Protein AF-G9L2K5-F1 (afdb_monomer_lite)

Sequence (67 aa):
APTSPAEAPVFNNCWSCRVLSGAGLIGAGGYVYWVARKPMKLGYPPGPGTITQMVIGISIACWGVVI

pLDDT: mean 78.09, std 13.47, range [42.78, 91.56]

Organism: Mustela putorius furo (NCBI:txid9669)

Foldseek 3Di:
DDDDDDPDPPDDVPVVVLLVQLVVLLVQLVVLLVVLCVVVVVVDDRDPVSVVSNVSSVVSNVVSVVD

Structure (mmCIF, N/CA/C/O backbone):
data_AF-G9L2K5-F1
#
_entry.id   AF-G9L2K5-F1
#
loop_
_atom_site.group_PDB
_atom_site.id
_atom_site.type_symbol
_atom_site.label_atom_id
_atom_site.label_alt_id
_atom_site.label_comp_id
_atom_site.label_asym_id
_atom_site.label_entity_id
_atom_site.label_seq_id
_atom_site.pdbx_PDB_ins_code
_atom_site.Cartn_x
_atom_site.Cartn_y
_atom_site.Cartn_z
_atom_site.occupancy
_atom_site.B_iso_or_equiv
_atom_site.auth_seq_id
_atom_site.auth_comp_id
_atom_site.auth_asym_id
_atom_site.auth_atom_id
_atom_site.pdbx_PDB_model_num
ATOM 1 N N . ALA A 1 1 ? 22.862 12.196 -43.142 1.00 42.78 1 ALA A N 1
ATOM 2 C CA . ALA A 1 1 ? 22.302 12.880 -41.959 1.00 42.78 1 ALA A CA 1
ATOM 3 C C . ALA A 1 1 ? 21.514 11.849 -41.164 1.00 42.78 1 ALA A C 1
ATOM 5 O O . ALA A 1 1 ? 20.683 11.193 -41.783 1.00 42.78 1 ALA A O 1
ATOM 6 N N . PRO A 1 2 ? 21.807 11.604 -39.877 1.00 48.03 2 PRO A N 1
ATOM 7 C CA . PRO A 1 2 ? 21.020 10.659 -39.104 1.00 48.03 2 PRO A CA 1
ATOM 8 C C . PRO A 1 2 ? 19.678 11.304 -38.734 1.00 48.03 2 PRO A C 1
ATOM 10 O O . PRO A 1 2 ? 19.610 12.480 -38.379 1.00 48.03 2 PRO A O 1
ATOM 13 N N . THR A 1 3 ? 18.619 10.523 -38.906 1.00 47.91 3 THR A N 1
ATOM 14 C CA . THR A 1 3 ? 17.219 10.837 -38.615 1.00 47.91 3 THR A CA 1
ATOM 15 C C . THR A 1 3 ? 17.033 11.363 -37.190 1.00 47.91 3 THR A C 1
ATOM 17 O O . THR A 1 3 ? 17.628 10.835 -36.253 1.00 47.91 3 THR A O 1
ATOM 20 N N . SER A 1 4 ? 16.196 12.400 -37.059 1.00 52.62 4 SER A N 1
ATOM 21 C CA . SER A 1 4 ? 15.734 13.015 -35.806 1.00 52.62 4 SER A CA 1
ATOM 22 C C . SER A 1 4 ? 15.503 11.967 -34.707 1.00 52.62 4 SER A C 1
ATOM 24 O O . SER A 1 4 ? 14.816 10.982 -34.990 1.00 52.62 4 SER A O 1
ATOM 26 N N . PRO A 1 5 ? 16.018 12.149 -33.473 1.00 50.72 5 PRO A N 1
ATOM 27 C CA . PRO A 1 5 ? 15.754 11.214 -32.390 1.00 50.72 5 PRO A CA 1
ATOM 28 C C . PRO A 1 5 ? 14.252 11.230 -32.117 1.00 50.72 5 PRO A C 1
ATOM 30 O O . PRO A 1 5 ? 13.715 12.208 -31.599 1.00 50.72 5 PRO A O 1
ATOM 33 N N . ALA A 1 6 ? 13.567 10.161 -32.513 1.00 55.44 6 ALA A N 1
ATOM 34 C CA . ALA A 1 6 ? 12.284 9.822 -31.935 1.00 55.44 6 ALA A CA 1
ATOM 35 C C . ALA A 1 6 ? 12.503 9.751 -30.421 1.00 55.44 6 ALA A C 1
ATOM 37 O O . ALA A 1 6 ? 13.412 9.058 -29.968 1.00 55.44 6 ALA A O 1
ATOM 38 N N . GLU A 1 7 ? 11.738 10.558 -29.695 1.00 51.88 7 GLU A N 1
ATOM 39 C CA . GLU A 1 7 ? 11.686 10.693 -28.242 1.00 51.88 7 GLU A CA 1
ATOM 40 C C . GLU A 1 7 ? 12.158 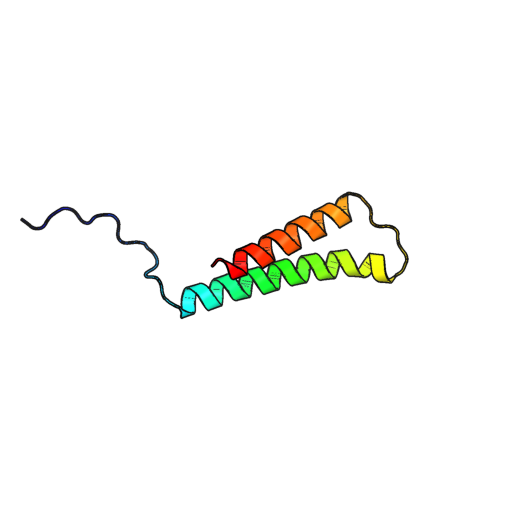9.417 -27.529 1.00 51.88 7 GLU A C 1
ATOM 42 O O . GLU A 1 7 ? 11.452 8.409 -27.483 1.00 51.88 7 GLU A O 1
ATOM 47 N N . ALA A 1 8 ? 13.404 9.424 -27.044 1.00 51.44 8 ALA A N 1
ATOM 48 C CA . ALA A 1 8 ? 13.919 8.311 -26.265 1.00 51.44 8 ALA A CA 1
ATOM 49 C C . ALA A 1 8 ? 12.996 8.156 -25.046 1.00 51.44 8 ALA A C 1
ATOM 51 O O . ALA A 1 8 ? 12.827 9.138 -24.316 1.00 51.44 8 ALA A O 1
ATOM 52 N N . PRO A 1 9 ? 12.373 6.986 -24.806 1.00 57.41 9 PRO A N 1
ATOM 53 C CA . PRO A 1 9 ? 11.562 6.795 -23.615 1.00 57.41 9 PRO A CA 1
ATOM 54 C C . PRO A 1 9 ? 12.462 7.064 -22.408 1.00 57.41 9 PRO A C 1
ATOM 56 O O . PRO A 1 9 ? 13.448 6.362 -22.189 1.00 57.41 9 PRO A O 1
ATOM 59 N N . VAL A 1 10 ? 12.153 8.128 -21.661 1.00 58.09 10 VAL A N 1
ATOM 60 C CA . VAL A 1 10 ? 13.005 8.700 -20.596 1.00 58.09 10 VAL A CA 1
ATOM 61 C C . VAL A 1 10 ? 13.371 7.656 -19.528 1.00 58.09 10 VAL A C 1
ATOM 63 O O . VAL A 1 10 ? 14.390 7.768 -18.855 1.00 58.09 10 VAL A O 1
ATOM 66 N N . PHE A 1 11 ? 12.585 6.584 -19.436 1.00 55.91 11 PHE A N 1
ATOM 67 C CA . PHE A 1 11 ? 12.960 5.338 -18.791 1.00 55.91 11 PHE A CA 1
ATOM 68 C C . PHE A 1 11 ? 13.025 4.224 -19.835 1.00 55.91 11 PHE A C 1
ATOM 70 O O . PHE A 1 11 ? 12.001 3.715 -20.291 1.00 55.91 11 PHE A O 1
ATOM 77 N N . ASN A 1 12 ? 14.240 3.777 -20.152 1.00 52.69 12 ASN A N 1
ATOM 78 C CA . ASN A 1 12 ? 14.442 2.400 -20.590 1.00 52.69 12 ASN A CA 1
ATOM 79 C C . ASN A 1 12 ? 13.694 1.474 -19.613 1.00 52.69 12 ASN A C 1
ATOM 81 O O . ASN A 1 12 ? 13.683 1.745 -18.412 1.00 52.69 12 ASN A O 1
ATOM 85 N N . ASN A 1 13 ? 13.069 0.408 -20.118 1.00 59.47 13 ASN A N 1
ATOM 86 C CA . ASN A 1 13 ? 12.313 -0.603 -19.364 1.00 59.47 13 ASN A CA 1
ATOM 87 C C . ASN A 1 13 ? 13.213 -1.399 -18.390 1.00 59.47 13 ASN A C 1
ATOM 89 O O . ASN A 1 13 ? 13.343 -2.617 -18.482 1.00 59.47 13 ASN A O 1
ATOM 93 N N . CYS A 1 14 ? 13.887 -0.717 -17.470 1.00 71.56 14 CYS A N 1
ATOM 94 C CA . CYS A 1 14 ? 14.730 -1.309 -16.458 1.00 71.56 14 CYS A CA 1
ATOM 95 C C . CYS A 1 14 ? 13.815 -2.039 -15.488 1.00 71.56 14 CYS A C 1
ATOM 97 O O . CYS A 1 14 ? 13.036 -1.420 -14.760 1.00 71.56 14 CYS A O 1
ATOM 99 N N . TRP A 1 15 ? 13.935 -3.361 -15.475 1.00 75.75 15 TRP A N 1
ATOM 100 C CA . TRP A 1 15 ? 13.217 -4.228 -14.553 1.00 75.75 15 TRP A CA 1
ATOM 101 C C . TRP A 1 15 ? 13.352 -3.736 -13.104 1.00 75.75 15 TRP A C 1
ATOM 103 O O . TRP A 1 15 ? 12.359 -3.637 -12.394 1.00 75.75 15 TRP A O 1
ATOM 113 N N . SER A 1 16 ? 14.540 -3.261 -12.711 1.00 76.12 16 SER A N 1
ATOM 114 C CA . SER A 1 16 ? 14.770 -2.643 -11.400 1.00 76.12 16 SER A CA 1
ATOM 115 C C . SER A 1 16 ? 13.930 -1.388 -11.155 1.00 76.12 16 SER A C 1
ATOM 117 O O . SER A 1 16 ? 13.435 -1.197 -10.053 1.00 76.12 16 SER A O 1
ATOM 119 N N . CYS A 1 17 ? 13.740 -0.528 -12.157 1.00 78.88 17 CYS A N 1
ATOM 120 C CA . CYS A 1 17 ? 12.948 0.695 -12.015 1.00 78.88 17 CYS A CA 1
ATOM 121 C C . CYS A 1 17 ? 11.454 0.388 -11.904 1.00 78.88 17 CYS A C 1
ATOM 123 O O . CYS A 1 17 ? 10.761 1.026 -11.120 1.00 78.88 17 CYS A O 1
ATOM 125 N N . ARG A 1 18 ? 10.975 -0.625 -12.633 1.00 77.62 18 ARG A N 1
ATOM 126 C CA . ARG A 1 18 ? 9.591 -1.106 -12.539 1.00 77.62 18 ARG A CA 1
ATOM 127 C C . ARG A 1 18 ? 9.335 -1.739 -11.176 1.00 77.62 18 ARG A C 1
ATOM 129 O O . ARG A 1 18 ? 8.424 -1.321 -10.478 1.00 77.62 18 ARG A O 1
ATOM 136 N N . VAL A 1 19 ? 10.231 -2.620 -10.729 1.00 84.00 19 VAL A N 1
ATOM 137 C CA . VAL A 1 19 ? 10.157 -3.242 -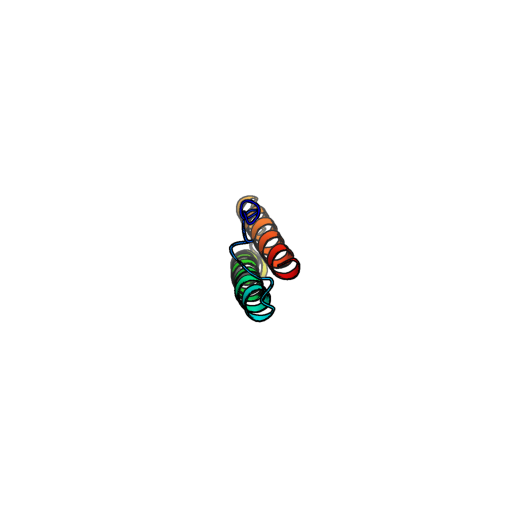9.399 1.00 84.00 19 VAL A CA 1
ATOM 138 C C . VAL A 1 19 ? 10.227 -2.196 -8.283 1.00 84.00 19 VAL A C 1
ATOM 140 O O . VAL A 1 19 ? 9.429 -2.262 -7.355 1.00 84.00 19 VAL A O 1
ATOM 143 N N . LEU A 1 20 ? 11.126 -1.208 -8.362 1.00 85.69 20 LEU A N 1
ATOM 144 C CA . LEU A 1 20 ? 11.241 -0.152 -7.346 1.00 85.69 20 LEU A CA 1
ATOM 145 C C . LEU A 1 20 ? 10.005 0.758 -7.309 1.00 85.69 20 LEU A C 1
ATOM 147 O O . LEU A 1 20 ? 9.449 0.991 -6.234 1.00 85.69 20 LEU A O 1
ATOM 151 N N . SER A 1 21 ? 9.554 1.263 -8.461 1.00 83.38 21 SER A N 1
ATOM 152 C CA . SER A 1 21 ? 8.370 2.128 -8.541 1.00 83.38 21 SER A CA 1
ATOM 153 C C . SER A 1 21 ? 7.081 1.373 -8.200 1.00 83.38 21 SER A C 1
ATOM 155 O O . SER A 1 21 ? 6.264 1.875 -7.429 1.00 83.38 21 SER A O 1
ATOM 157 N N . GLY A 1 22 ? 6.919 0.153 -8.713 1.00 87.00 22 GLY A N 1
ATOM 158 C CA . GLY A 1 22 ? 5.782 -0.726 -8.455 1.00 87.00 22 GLY A CA 1
ATOM 159 C C . GLY A 1 22 ? 5.691 -1.146 -6.989 1.00 87.00 22 GLY A C 1
ATOM 160 O O . GLY A 1 22 ? 4.644 -0.971 -6.366 1.00 87.00 22 GLY A O 1
ATOM 161 N N . ALA A 1 23 ? 6.799 -1.582 -6.375 1.00 88.56 23 ALA A N 1
ATOM 162 C CA . ALA A 1 23 ? 6.829 -1.926 -4.950 1.00 88.56 23 ALA A CA 1
ATOM 163 C C . ALA A 1 23 ? 6.519 -0.717 -4.052 1.00 88.56 23 ALA A C 1
ATOM 165 O O . ALA A 1 23 ? 5.805 -0.860 -3.058 1.00 88.56 23 ALA A O 1
ATOM 166 N N . GLY A 1 24 ? 6.999 0.478 -4.417 1.00 89.75 24 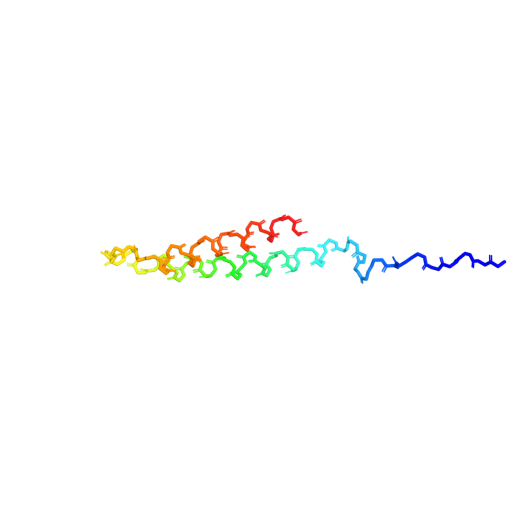GLY A N 1
ATOM 167 C CA . GLY A 1 24 ? 6.656 1.720 -3.722 1.00 89.75 24 GLY A CA 1
ATOM 168 C C . GLY A 1 24 ? 5.154 2.017 -3.761 1.00 89.75 24 GLY A C 1
ATOM 169 O O . GLY A 1 24 ? 4.558 2.330 -2.730 1.00 89.75 24 GLY A O 1
ATOM 170 N N . LEU A 1 25 ? 4.521 1.850 -4.926 1.00 89.44 25 LEU A N 1
ATOM 171 C CA . LEU A 1 25 ? 3.075 2.026 -5.096 1.00 89.44 25 LEU A CA 1
ATOM 172 C C . LEU A 1 25 ? 2.269 0.961 -4.342 1.00 89.44 25 LEU A C 1
ATOM 174 O O . LEU A 1 25 ? 1.299 1.299 -3.666 1.00 89.44 25 LEU A O 1
ATOM 178 N N . ILE A 1 26 ? 2.696 -0.305 -4.381 1.00 91.56 26 ILE A N 1
ATOM 179 C CA . ILE A 1 26 ? 2.076 -1.392 -3.609 1.00 91.56 26 ILE A CA 1
ATOM 180 C C . ILE A 1 26 ? 2.172 -1.103 -2.108 1.00 91.56 26 ILE A C 1
ATOM 182 O O . ILE A 1 26 ? 1.176 -1.227 -1.394 1.00 91.56 26 ILE A O 1
ATOM 186 N N . GLY A 1 27 ? 3.338 -0.668 -1.624 1.00 90.50 27 GLY A N 1
ATOM 187 C CA . GLY A 1 27 ? 3.545 -0.300 -0.224 1.00 90.50 27 GLY A CA 1
ATOM 188 C C . GLY A 1 27 ? 2.679 0.885 0.206 1.00 90.50 27 GLY A C 1
ATOM 189 O O . GLY A 1 27 ? 1.997 0.812 1.230 1.00 90.50 27 GLY A O 1
A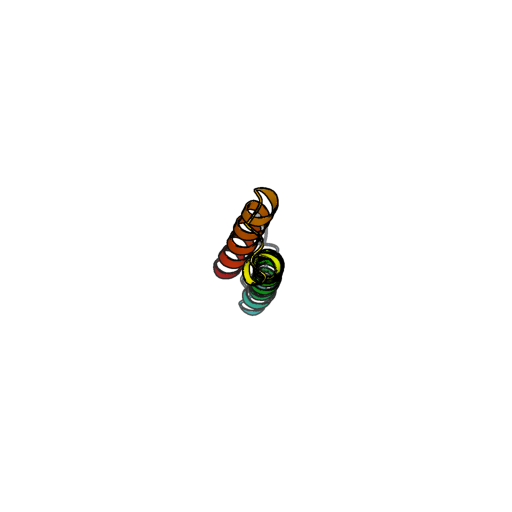TOM 190 N N . ALA A 1 28 ? 2.644 1.953 -0.596 1.00 90.94 28 ALA A N 1
ATOM 191 C CA . ALA A 1 28 ? 1.836 3.140 -0.322 1.00 90.94 28 ALA A CA 1
ATOM 192 C C . ALA A 1 28 ? 0.329 2.829 -0.339 1.00 90.94 28 ALA A C 1
ATOM 194 O O . ALA A 1 28 ? -0.386 3.164 0.608 1.00 90.94 28 ALA A O 1
ATOM 195 N N . GLY A 1 29 ? -0.155 2.138 -1.375 1.00 89.38 29 GLY A N 1
ATOM 196 C CA . GLY A 1 29 ? -1.557 1.736 -1.498 1.00 89.38 29 GLY A CA 1
ATOM 197 C C . GLY A 1 29 ? -1.986 0.763 -0.396 1.00 89.38 29 GLY A C 1
ATOM 198 O O . GLY A 1 29 ? -3.038 0.941 0.226 1.00 89.38 29 GLY A O 1
ATOM 199 N N . GLY A 1 30 ? -1.127 -0.210 -0.077 1.00 90.62 30 GLY A N 1
ATOM 200 C CA . GLY A 1 30 ? -1.321 -1.147 1.026 1.00 90.62 30 GLY A CA 1
ATOM 201 C C . GLY A 1 30 ? -1.380 -0.455 2.390 1.00 90.62 30 GLY A C 1
ATOM 202 O O . GLY A 1 30 ? -2.244 -0.788 3.203 1.00 90.62 30 GLY A O 1
ATOM 203 N N . TYR A 1 31 ? -0.531 0.550 2.628 1.00 90.75 31 TYR A N 1
ATOM 204 C CA . TYR A 1 31 ? -0.553 1.342 3.860 1.00 90.75 31 TYR A CA 1
ATOM 205 C C . TYR A 1 31 ? -1.856 2.133 4.010 1.00 90.75 31 TYR A C 1
ATOM 207 O O . TYR A 1 31 ? -2.502 2.057 5.056 1.00 90.75 31 TYR A O 1
ATOM 215 N N . VAL A 1 32 ? -2.287 2.837 2.958 1.00 88.56 32 VAL A N 1
ATOM 216 C CA . VAL A 1 32 ? -3.555 3.589 2.966 1.00 88.56 32 VAL A CA 1
ATOM 217 C C . VAL A 1 32 ? -4.739 2.653 3.218 1.00 88.56 32 VAL A C 1
ATOM 219 O O . VAL A 1 32 ? -5.590 2.944 4.063 1.00 88.56 32 VAL A O 1
ATOM 222 N N . TYR A 1 33 ? -4.763 1.493 2.556 1.00 87.06 33 TYR A N 1
ATOM 223 C CA . TYR A 1 33 ? -5.788 0.477 2.786 1.00 87.06 33 TYR A CA 1
ATOM 224 C C . TYR A 1 33 ? -5.775 -0.033 4.232 1.00 87.06 33 TYR A C 1
ATOM 226 O O . TYR A 1 33 ? -6.829 -0.167 4.855 1.00 87.06 33 TYR A O 1
ATOM 234 N N . TRP A 1 34 ? -4.592 -0.281 4.799 1.00 86.88 34 TRP A N 1
ATOM 235 C CA . TRP A 1 34 ? -4.444 -0.757 6.173 1.00 86.88 34 TRP A CA 1
ATOM 236 C C . TRP A 1 34 ? -4.900 0.278 7.208 1.00 86.88 34 TRP A C 1
ATOM 238 O O . TRP A 1 34 ? -5.633 -0.071 8.137 1.00 86.88 34 TRP A O 1
ATOM 248 N N . VAL A 1 35 ? -4.550 1.555 7.013 1.00 85.94 35 VAL A N 1
ATOM 249 C CA . VAL A 1 35 ? -5.022 2.677 7.842 1.00 85.94 35 VAL A CA 1
ATOM 250 C C . VAL A 1 35 ? -6.545 2.770 7.806 1.00 85.94 35 VAL A C 1
ATOM 252 O O . VAL A 1 35 ? -7.169 2.866 8.862 1.00 85.94 35 VAL A O 1
ATOM 255 N N . ALA A 1 36 ? -7.152 2.653 6.623 1.00 83.38 36 ALA A N 1
ATOM 256 C CA . ALA A 1 36 ? -8.605 2.660 6.481 1.00 83.38 36 ALA A CA 1
ATOM 257 C C . ALA A 1 36 ? -9.265 1.422 7.125 1.00 83.38 36 ALA A C 1
ATOM 259 O O . ALA A 1 36 ? -10.383 1.497 7.634 1.00 83.38 36 ALA A O 1
ATOM 260 N N . ARG A 1 37 ? -8.574 0.272 7.158 1.00 81.88 37 ARG A N 1
ATOM 261 C CA . ARG A 1 37 ? -9.074 -0.974 7.771 1.00 81.88 37 ARG A CA 1
ATOM 262 C C . ARG A 1 37 ? -8.985 -1.003 9.294 1.00 81.88 37 ARG A C 1
ATOM 264 O O . ARG A 1 37 ? -9.766 -1.715 9.928 1.00 81.88 37 ARG A O 1
ATOM 271 N N . LYS A 1 38 ? -8.046 -0.262 9.886 1.00 81.44 38 LYS A N 1
ATOM 272 C CA . LYS A 1 38 ? -7.831 -0.192 11.339 1.00 81.44 38 LYS A CA 1
ATOM 273 C C . LYS A 1 38 ? -9.108 0.153 12.136 1.00 81.44 38 LYS A C 1
ATOM 275 O O . LYS A 1 38 ? -9.401 -0.596 13.066 1.00 81.44 38 LYS A O 1
ATOM 280 N N . PRO A 1 39 ? -9.902 1.188 11.791 1.00 76.31 39 PRO A N 1
ATOM 281 C CA . PRO A 1 39 ? -11.142 1.500 12.511 1.00 76.31 39 PRO A CA 1
ATOM 282 C C . PRO A 1 39 ? -12.240 0.441 12.331 1.00 76.31 39 PRO A C 1
ATOM 284 O O . PRO A 1 39 ? -12.987 0.183 13.272 1.00 76.31 39 PRO A O 1
ATOM 287 N N . MET A 1 40 ? -12.300 -0.245 11.181 1.00 79.12 40 MET A N 1
ATOM 288 C CA . MET A 1 40 ? -13.281 -1.321 10.971 1.00 79.12 40 MET A CA 1
ATOM 289 C C . MET A 1 40 ? -13.031 -2.524 11.885 1.00 79.12 40 MET A C 1
ATOM 291 O O . MET A 1 40 ? -13.973 -3.139 12.375 1.00 79.12 40 MET A O 1
ATOM 295 N N . LYS A 1 41 ? -11.760 -2.851 12.161 1.00 75.12 41 LYS A N 1
ATOM 296 C CA . LYS A 1 41 ? -11.405 -3.917 13.115 1.00 75.12 41 LYS A CA 1
ATOM 297 C C . LYS A 1 41 ? -11.803 -3.596 14.560 1.00 75.12 41 LYS A C 1
ATOM 299 O O . LYS A 1 41 ? -11.898 -4.513 15.365 1.00 75.12 41 LYS A O 1
ATOM 304 N N . LEU A 1 42 ? -12.027 -2.323 14.880 1.00 80.25 42 LEU A N 1
ATOM 305 C CA . LEU A 1 42 ? -12.435 -1.853 16.206 1.00 80.25 42 LEU A CA 1
ATOM 306 C C . LEU A 1 42 ? -13.966 -1.763 16.356 1.00 80.25 42 LEU A C 1
ATOM 308 O O . LEU A 1 42 ? -14.446 -1.265 17.368 1.00 80.25 42 LEU A O 1
ATOM 312 N N . GLY A 1 43 ? -14.733 -2.242 15.369 1.00 76.75 43 GLY A N 1
ATOM 313 C CA . GLY A 1 43 ? -16.197 -2.273 15.415 1.00 76.75 43 GLY A CA 1
ATOM 314 C C . GLY A 1 43 ? -16.876 -0.974 14.977 1.00 76.75 43 GLY A C 1
ATOM 315 O O . GLY A 1 43 ? -18.096 -0.869 15.085 1.00 76.75 43 GLY A O 1
ATOM 316 N N . TYR A 1 44 ? -16.122 0.007 14.465 1.00 76.38 44 TYR A N 1
ATOM 317 C CA . TYR A 1 44 ? -16.713 1.229 13.926 1.00 76.38 44 TYR A CA 1
ATOM 318 C C . TYR A 1 44 ? -17.236 0.982 12.501 1.00 76.38 44 TYR A C 1
ATOM 320 O O . TYR A 1 44 ? -16.480 0.475 11.661 1.00 76.38 44 TYR A O 1
ATOM 328 N N . PRO A 1 45 ? -18.502 1.325 12.197 1.00 75.69 45 PRO A N 1
ATOM 329 C CA . PRO A 1 45 ? -19.045 1.156 10.858 1.00 75.69 45 PRO A CA 1
ATOM 330 C C . PRO A 1 45 ? -18.278 2.039 9.859 1.00 75.69 45 PRO A C 1
ATOM 332 O O . PRO A 1 45 ? -17.995 3.204 10.155 1.00 75.69 45 PRO A O 1
ATOM 335 N N . PRO A 1 46 ? -17.913 1.513 8.678 1.00 78.56 46 PRO A N 1
ATOM 336 C CA . PRO A 1 46 ? -17.177 2.282 7.686 1.00 78.56 46 PRO A CA 1
ATOM 337 C C . PRO A 1 46 ? -18.031 3.442 7.169 1.00 78.56 46 PRO A C 1
ATOM 339 O O . PRO A 1 46 ? -19.095 3.241 6.586 1.00 78.56 46 PRO A O 1
ATOM 342 N N . GLY A 1 47 ? -17.546 4.667 7.371 1.00 82.62 47 GLY A N 1
ATOM 343 C CA . GLY A 1 47 ? -18.127 5.854 6.754 1.00 82.62 47 GLY A CA 1
ATOM 344 C C . GLY A 1 47 ? -17.737 5.976 5.274 1.00 82.62 47 GLY A C 1
ATOM 345 O O . GLY A 1 47 ? -16.779 5.333 4.828 1.00 82.62 47 GLY A O 1
ATOM 346 N N . PRO A 1 48 ? -18.408 6.853 4.505 1.00 83.56 48 PRO A N 1
ATOM 347 C CA . PRO A 1 48 ? -18.117 7.057 3.084 1.00 83.56 48 PRO A CA 1
ATOM 348 C C . PRO A 1 48 ? -16.650 7.441 2.826 1.00 83.56 48 PRO A C 1
ATOM 350 O O . PRO A 1 48 ? -16.042 6.947 1.882 1.00 83.56 48 PRO A O 1
ATOM 353 N N . GLY A 1 49 ? -16.033 8.241 3.706 1.00 83.12 49 GLY A N 1
ATOM 354 C CA . GLY A 1 49 ? -14.614 8.606 3.591 1.00 83.12 49 GLY A CA 1
ATOM 355 C C . GLY A 1 49 ? -13.653 7.419 3.737 1.00 83.12 49 GLY A C 1
ATOM 356 O O . GLY A 1 49 ? -12.665 7.328 3.010 1.00 83.12 49 GLY A O 1
ATOM 357 N N . THR A 1 50 ? -13.963 6.469 4.623 1.00 84.12 50 THR A N 1
ATOM 358 C CA . THR A 1 50 ? -13.156 5.257 4.834 1.00 84.12 50 THR A CA 1
ATOM 359 C C . THR A 1 50 ? -13.223 4.329 3.622 1.00 84.12 50 THR A C 1
ATOM 361 O O . THR A 1 50 ? -12.205 3.771 3.213 1.00 84.12 50 THR A O 1
ATOM 364 N N . ILE A 1 51 ? -14.405 4.203 3.012 1.00 85.94 51 ILE A N 1
ATOM 365 C CA . ILE A 1 51 ? -14.600 3.420 1.785 1.00 85.94 51 ILE A CA 1
ATOM 366 C C . ILE A 1 51 ? -13.769 4.021 0.646 1.00 85.94 51 ILE A C 1
ATOM 368 O O . ILE A 1 51 ? -13.027 3.298 -0.017 1.00 85.94 51 ILE A O 1
ATOM 372 N N . THR A 1 52 ? -13.801 5.344 0.469 1.00 88.38 52 THR A N 1
ATOM 373 C CA . THR A 1 52 ? -12.985 6.032 -0.542 1.00 88.38 52 THR A CA 1
ATOM 374 C C . THR A 1 52 ? -11.487 5.802 -0.326 1.00 88.38 52 THR A C 1
ATOM 376 O O . THR A 1 52 ? -10.774 5.497 -1.281 1.00 88.38 52 THR A O 1
ATOM 379 N N . GLN A 1 53 ? -10.998 5.859 0.921 1.00 86.12 53 GLN A N 1
ATOM 380 C CA . GLN A 1 53 ? -9.596 5.542 1.229 1.00 86.12 53 GLN A CA 1
ATOM 381 C C . GLN A 1 53 ? -9.231 4.095 0.871 1.00 86.12 53 GLN A C 1
ATOM 383 O O . GLN A 1 53 ? -8.138 3.852 0.361 1.00 86.12 53 GLN A O 1
ATOM 388 N N . MET A 1 54 ? -10.135 3.135 1.080 1.00 87.25 54 MET A N 1
ATOM 389 C CA . MET A 1 54 ? -9.896 1.745 0.682 1.00 87.25 54 MET A CA 1
ATOM 390 C C . MET A 1 54 ? -9.808 1.581 -0.828 1.00 87.25 54 MET A C 1
ATOM 392 O O . MET A 1 54 ? -8.887 0.924 -1.308 1.00 87.25 54 MET A O 1
ATOM 396 N N . VAL A 1 55 ? -10.741 2.183 -1.569 1.00 90.88 55 VAL A N 1
A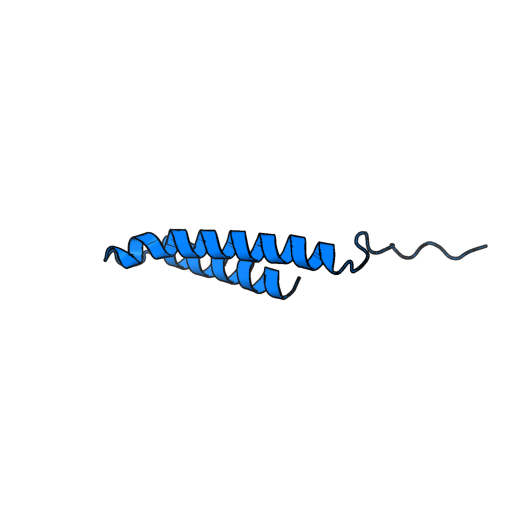TOM 397 C CA . VAL A 1 55 ? -10.776 2.103 -3.035 1.00 90.88 55 VAL A CA 1
ATOM 398 C C . VAL A 1 55 ? -9.522 2.732 -3.632 1.00 90.88 55 VAL A C 1
ATOM 400 O O . VAL A 1 55 ? -8.882 2.117 -4.482 1.00 90.88 55 VAL A O 1
ATOM 403 N N . ILE A 1 56 ? -9.124 3.914 -3.154 1.00 89.56 56 ILE A N 1
ATOM 404 C CA . ILE A 1 56 ? -7.905 4.589 -3.615 1.00 89.56 56 ILE A CA 1
ATOM 405 C C . ILE A 1 56 ? -6.664 3.760 -3.260 1.00 89.56 56 ILE A C 1
ATOM 407 O O . ILE A 1 56 ? -5.823 3.531 -4.126 1.00 89.56 56 ILE A O 1
ATOM 411 N N . GLY A 1 57 ? -6.568 3.253 -2.026 1.00 88.38 57 GLY A N 1
ATOM 412 C CA . GLY A 1 57 ? -5.445 2.416 -1.596 1.00 88.38 57 GLY A CA 1
ATOM 413 C C . GLY A 1 57 ? -5.289 1.148 -2.442 1.00 88.38 57 GLY A C 1
ATOM 414 O O . GLY A 1 57 ? -4.193 0.855 -2.918 1.00 88.38 57 GLY A O 1
ATOM 415 N N . ILE A 1 58 ? -6.391 0.436 -2.706 1.00 89.38 58 ILE A N 1
ATOM 416 C CA . ILE A 1 58 ? -6.395 -0.751 -3.578 1.00 89.38 58 ILE A CA 1
ATOM 417 C C . ILE A 1 58 ? -6.043 -0.375 -5.017 1.00 89.38 58 ILE A C 1
ATOM 419 O O . ILE A 1 58 ? -5.250 -1.069 -5.644 1.00 89.38 58 ILE A O 1
ATOM 423 N N . SER A 1 59 ? -6.593 0.723 -5.537 1.00 89.25 59 SER A N 1
ATOM 424 C CA . SER A 1 59 ? -6.341 1.151 -6.917 1.00 89.25 59 SER A CA 1
ATOM 425 C C . SER A 1 59 ? -4.859 1.447 -7.144 1.00 89.25 59 SER A C 1
ATOM 427 O O . SER A 1 59 ? -4.289 0.968 -8.119 1.00 89.25 59 SER A O 1
ATOM 429 N N . ILE A 1 60 ? -4.215 2.162 -6.214 1.00 89.06 60 ILE A N 1
ATOM 430 C CA . ILE A 1 60 ? -2.774 2.457 -6.255 1.00 89.06 60 ILE A CA 1
ATOM 431 C C . ILE A 1 60 ? -1.951 1.167 -6.147 1.00 89.06 60 ILE A C 1
ATOM 433 O O . ILE A 1 60 ? -0.987 0.991 -6.891 1.00 89.06 60 ILE A O 1
ATOM 437 N N . ALA A 1 61 ? -2.347 0.244 -5.266 1.00 87.88 61 ALA A N 1
ATOM 438 C CA . ALA A 1 61 ? -1.656 -1.032 -5.118 1.00 87.88 61 ALA A CA 1
ATOM 439 C C . ALA A 1 61 ? -1.753 -1.898 -6.386 1.00 87.88 61 ALA A C 1
ATOM 441 O O . ALA A 1 61 ? -0.744 -2.431 -6.838 1.00 87.88 61 ALA A O 1
ATOM 442 N N . CYS A 1 62 ? -2.935 -1.991 -7.002 1.00 87.75 62 CYS A N 1
ATOM 443 C CA . CYS A 1 62 ? -3.122 -2.680 -8.280 1.00 87.75 62 CYS A CA 1
ATOM 444 C C . CYS A 1 62 ? -2.334 -2.012 -9.411 1.00 87.75 62 CYS A C 1
ATOM 446 O O . CYS A 1 62 ? -1.769 -2.709 -10.249 1.00 87.75 62 CYS A O 1
ATOM 448 N N . TRP A 1 63 ? -2.242 -0.680 -9.424 1.00 85.50 63 TRP A N 1
ATOM 449 C CA . TRP A 1 63 ? -1.429 0.039 -10.408 1.00 85.50 63 TRP A CA 1
ATOM 450 C C . TRP A 1 63 ? 0.064 -0.274 -10.267 1.00 85.50 63 TRP A C 1
ATOM 452 O O . TRP A 1 63 ? 0.756 -0.438 -11.267 1.00 85.50 63 TRP A O 1
ATOM 462 N N . GLY A 1 64 ? 0.546 -0.449 -9.034 1.00 84.38 64 GLY A N 1
ATOM 463 C CA . GLY A 1 64 ? 1.916 -0.883 -8.759 1.00 84.38 64 GLY A CA 1
ATOM 464 C C . GLY A 1 64 ? 2.248 -2.309 -9.218 1.00 84.38 64 GLY A C 1
ATOM 465 O O . GLY A 1 64 ? 3.422 -2.627 -9.325 1.00 84.38 64 GLY A O 1
ATOM 466 N N . VAL A 1 65 ? 1.250 -3.155 -9.510 1.00 80.81 65 VAL A N 1
ATOM 467 C CA . VAL A 1 65 ? 1.454 -4.482 -10.136 1.00 80.81 65 VAL A CA 1
ATOM 468 C C . VAL A 1 65 ? 1.619 -4.367 -11.654 1.00 80.81 65 VAL A C 1
ATOM 470 O O . VAL A 1 65 ? 2.288 -5.190 -12.271 1.00 80.81 65 VAL A O 1
ATOM 473 N N . VAL A 1 66 ? 0.975 -3.368 -12.264 1.00 80.88 66 VAL A N 1
ATOM 474 C CA . VAL A 1 66 ? 1.033 -3.114 -13.714 1.00 80.88 66 VAL A CA 1
ATOM 475 C C . VAL A 1 66 ? 2.333 -2.404 -14.105 1.00 80.88 66 VAL A C 1
ATOM 477 O O . VAL A 1 66 ? 2.797 -2.540 -15.241 1.00 80.88 66 VAL A O 1
ATOM 480 N N . ILE A 1 67 ? 2.906 -1.629 -13.180 1.00 78.19 67 ILE A N 1
ATOM 481 C CA . ILE A 1 67 ? 4.226 -1.013 -13.338 1.00 78.19 67 ILE A CA 1
ATOM 482 C C . ILE A 1 67 ? 5.303 -2.068 -13.174 1.00 78.19 67 ILE A C 1
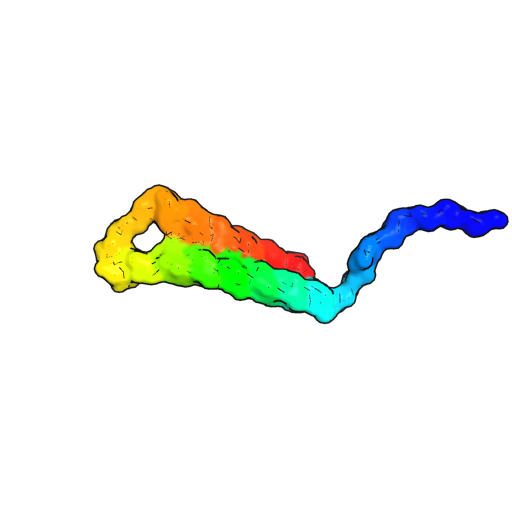ATOM 484 O O . ILE A 1 67 ? 6.010 -2.245 -14.189 1.00 78.19 67 ILE A O 1
#

InterPro domains:
  IPR028036 Distal membrane-arm assembly complex protein 1-like domain [PF15055] (13-59)
  IPR053117 Distal Membrane-arm Assembly Complex Protein [PTHR36469] (1-67)

Secondary structure (DSSP, 8-state):
---------SS---HHHHHHHHHHHHHHHHHHHHHHHHHHHTTPPPPHHHHHHHHHHHHHHHHHHH-

Radius of gyration: 18.42 Å; chains: 1; bounding box: 41×18×58 Å